Protein AF-A0A645GLV4-F1 (afdb_monomer_lite)

Sequence (103 aa):
MRFPGGSAMTKRFSSSFKDKIKELGYGYIDWNISCGDGTSPVKPPEVYRDNVLNFVYDKKIICVLMHDYSKNTLLALPEIITGLEAKGYIFLPLFYESTMIKK

Secondary structure (DSSP, 8-state):
---TT-TTGGGGT-TTHHHHHHHTT--B---SEE-STTSSS---HHHHHHHHHTS-TT-SS--EE--TT-HHHHHHHHHHHHHHHHTT-------TT-TT-B-

Organism: NCBI:txid1076179

Radius of gyration: 15.21 Å; chains: 1; bounding box: 36×25×41 Å

InterPro domains:
  IPR011330 Glycoside hydrolase/deacetylase, beta/alpha-barrel [SSF88713] (1-94)

Foldseek 3Di:
DADVVGPVCVVVPDPCPQVVCVVVVDWYFDWPFELCCPDPPGDALVSSLCSQLVRCPPPPDGDYDDDPVRPSVVVNVVVNVVSCVVVVDDDDDDDCPPPRIGD

pLDDT: mean 94.89, std 4.11, range [79.38, 98.62]

Structure (mmCIF, N/CA/C/O backbone):
data_AF-A0A645GLV4-F1
#
_entry.id   AF-A0A645GLV4-F1
#
loop_
_atom_site.group_PDB
_atom_site.id
_atom_site.type_symbol
_atom_site.label_atom_id
_atom_site.label_alt_id
_atom_site.label_comp_id
_atom_site.label_asym_id
_atom_site.label_entity_id
_atom_site.label_seq_id
_atom_site.pdbx_PDB_ins_code
_atom_site.Cartn_x
_atom_site.Cartn_y
_atom_site.Cartn_z
_atom_site.occupancy
_atom_site.B_iso_or_equiv
_atom_site.auth_seq_id
_atom_site.auth_comp_id
_atom_site.auth_asym_id
_atom_site.auth_atom_id
_atom_site.pdbx_PDB_model_num
ATOM 1 N N . MET A 1 1 ? -7.114 7.849 7.726 1.00 93.56 1 MET A N 1
ATOM 2 C CA . MET A 1 1 ? -5.672 8.068 7.996 1.00 93.56 1 MET A CA 1
ATOM 3 C C . MET A 1 1 ? -4.866 6.785 7.789 1.00 93.56 1 MET A C 1
ATOM 5 O 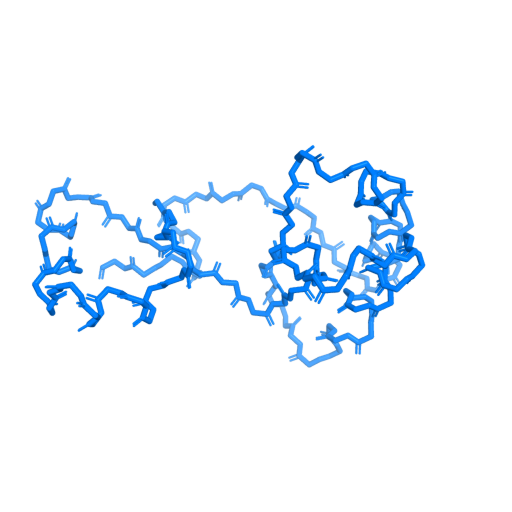O . MET A 1 1 ? -5.456 5.717 7.667 1.00 93.56 1 MET A O 1
ATOM 9 N N . ARG A 1 2 ? -3.532 6.866 7.755 1.00 95.19 2 ARG A N 1
ATOM 10 C CA . ARG A 1 2 ? -2.625 5.705 7.743 1.00 95.19 2 ARG A CA 1
ATOM 11 C C . ARG A 1 2 ? -1.609 5.866 8.871 1.00 95.19 2 ARG A C 1
ATOM 13 O O . ARG A 1 2 ? -1.018 6.932 9.005 1.00 95.19 2 ARG A O 1
ATOM 20 N N . PHE A 1 3 ? -1.430 4.832 9.688 1.00 94.56 3 PHE A N 1
ATOM 21 C CA . PHE A 1 3 ? -0.437 4.860 10.764 1.00 94.56 3 PHE A CA 1
ATOM 22 C C . PHE A 1 3 ? 0.984 4.742 10.190 1.00 94.56 3 PHE A C 1
ATOM 24 O O . PHE A 1 3 ? 1.194 3.906 9.303 1.00 94.56 3 PHE A O 1
ATOM 31 N N . PRO A 1 4 ? 1.971 5.499 10.706 1.00 92.75 4 PRO A N 1
ATOM 32 C CA . PRO A 1 4 ? 3.376 5.282 10.372 1.00 92.75 4 PRO A CA 1
ATOM 33 C C . PRO A 1 4 ? 3.794 3.841 10.685 1.00 92.75 4 PRO A C 1
ATOM 35 O O . PRO A 1 4 ? 3.589 3.351 11.796 1.00 92.75 4 PRO A O 1
ATOM 38 N N . GLY A 1 5 ? 4.336 3.138 9.689 1.00 91.88 5 GLY A N 1
ATOM 39 C CA . GLY A 1 5 ? 4.696 1.720 9.810 1.00 91.88 5 GLY A CA 1
ATOM 40 C C . GLY A 1 5 ? 3.508 0.747 9.889 1.00 91.88 5 GLY A C 1
ATOM 41 O O . GLY A 1 5 ? 3.715 -0.446 10.091 1.00 91.88 5 GLY A O 1
ATOM 42 N N . GLY A 1 6 ? 2.273 1.223 9.701 1.00 94.25 6 GLY A N 1
ATOM 43 C CA . GLY A 1 6 ? 1.059 0.406 9.701 1.00 94.25 6 GLY A CA 1
ATOM 44 C C . GLY A 1 6 ? 0.428 0.227 11.083 1.00 94.25 6 GLY A C 1
ATOM 45 O O . GLY A 1 6 ? 1.051 0.397 12.130 1.00 94.25 6 GLY A O 1
ATOM 46 N N . SER A 1 7 ? -0.852 -0.141 11.105 1.00 93.81 7 SER A N 1
ATOM 47 C CA . SER A 1 7 ? -1.660 -0.201 12.328 1.00 93.81 7 SER A CA 1
ATOM 48 C C . SER A 1 7 ? -1.211 -1.267 13.335 1.00 93.81 7 SER A C 1
ATOM 50 O O . SER A 1 7 ? -1.667 -1.269 14.480 1.00 93.81 7 SER A O 1
ATOM 52 N N . ALA A 1 8 ? -0.332 -2.191 12.943 1.00 91.81 8 ALA A N 1
ATOM 53 C CA . ALA A 1 8 ? 0.302 -3.135 13.861 1.00 91.81 8 ALA A CA 1
ATOM 54 C C . ALA A 1 8 ? 1.310 -2.442 14.795 1.00 91.81 8 ALA A C 1
ATOM 56 O O . ALA A 1 8 ? 1.477 -2.867 15.939 1.00 91.81 8 ALA A O 1
ATOM 57 N N . MET A 1 9 ? 1.927 -1.345 14.341 1.00 90.81 9 MET A N 1
ATOM 58 C CA . MET A 1 9 ? 2.936 -0.601 15.097 1.00 90.81 9 MET A CA 1
ATOM 59 C C . MET A 1 9 ? 2.350 0.169 16.274 1.00 90.81 9 MET A C 1
ATOM 61 O O . MET A 1 9 ? 3.070 0.441 17.230 1.00 90.81 9 MET A O 1
ATOM 65 N N . THR A 1 10 ? 1.042 0.450 16.271 1.00 88.88 10 THR A N 1
ATOM 66 C CA . THR A 1 10 ? 0.387 1.155 17.383 1.00 88.88 10 THR A CA 1
ATOM 67 C C . THR A 1 10 ? 0.558 0.410 18.703 1.00 88.88 10 THR A C 1
ATOM 69 O O . THR A 1 10 ? 0.727 1.051 19.732 1.00 88.88 10 THR A O 1
ATOM 72 N N . LYS A 1 11 ? 0.619 -0.931 18.680 1.00 84.31 11 LYS A N 1
ATOM 73 C CA . LYS A 1 11 ? 0.840 -1.765 19.874 1.00 84.31 11 LYS A CA 1
ATOM 74 C C . LYS A 1 11 ? 2.163 -1.475 20.587 1.00 84.31 11 LYS A C 1
ATOM 76 O O . LYS A 1 11 ? 2.270 -1.767 21.770 1.00 84.31 11 LYS A O 1
ATOM 81 N N . ARG A 1 12 ? 3.159 -0.918 19.886 1.00 85.56 12 ARG A N 1
ATOM 82 C CA . ARG A 1 12 ? 4.438 -0.510 20.488 1.00 85.56 12 ARG A CA 1
ATOM 83 C C . ARG A 1 12 ? 4.328 0.781 21.301 1.00 85.56 12 ARG A C 1
ATOM 85 O O . ARG A 1 12 ? 5.222 1.059 22.086 1.00 85.56 12 ARG A O 1
ATOM 92 N N . PHE A 1 13 ? 3.264 1.556 21.095 1.00 82.75 13 PHE A N 1
ATOM 93 C CA . PHE A 1 13 ? 3.067 2.858 21.727 1.00 82.75 13 PHE A CA 1
ATOM 94 C C . PHE A 1 13 ? 1.874 2.843 22.689 1.00 82.75 13 PHE A C 1
ATOM 96 O O . PHE A 1 13 ? 2.025 3.162 23.860 1.00 82.75 13 PHE A O 1
ATOM 103 N N . SER A 1 14 ? 0.687 2.461 22.205 1.00 85.62 14 SER A N 1
ATOM 104 C CA . SER A 1 14 ? -0.512 2.260 23.022 1.00 85.62 14 SER A CA 1
ATOM 105 C C . SER A 1 14 ? -1.565 1.442 22.270 1.00 85.62 14 SER A C 1
ATOM 107 O O . SER A 1 14 ? -1.813 1.644 21.076 1.00 85.62 14 SER A O 1
ATOM 109 N N . SER A 1 15 ? -2.250 0.550 22.984 1.00 79.88 15 SER A N 1
ATOM 110 C CA . SER A 1 15 ? -3.437 -0.142 22.473 1.00 79.88 15 SER A CA 1
ATOM 111 C C . SER A 1 15 ? -4.618 0.806 22.233 1.00 79.88 15 SER A C 1
ATOM 113 O O . SER A 1 15 ? -5.408 0.541 21.331 1.00 79.88 15 SER A O 1
ATOM 115 N N . SER A 1 16 ? -4.697 1.934 22.951 1.00 88.25 16 SER A N 1
ATOM 116 C CA . SER A 1 16 ? -5.835 2.866 22.902 1.00 88.25 16 SER A CA 1
ATOM 117 C C . SER A 1 16 ? -5.871 3.778 21.673 1.00 88.25 16 SER A C 1
ATOM 119 O O . SER A 1 16 ? -6.875 4.443 21.434 1.00 88.25 16 SER A O 1
ATOM 121 N N . PHE A 1 17 ? -4.804 3.832 20.863 1.00 89.19 17 PHE A N 1
ATOM 122 C CA . PHE A 1 17 ? -4.756 4.743 19.711 1.00 89.19 17 PHE A CA 1
ATOM 123 C C . PHE A 1 17 ? -5.888 4.503 18.715 1.00 89.19 17 PHE A C 1
ATOM 125 O O . PHE A 1 17 ? -6.432 5.460 18.173 1.00 89.19 17 PHE A O 1
ATOM 132 N N . LYS A 1 18 ? -6.235 3.236 18.470 1.00 89.56 18 LYS A N 1
ATOM 133 C CA . LYS A 1 18 ? -7.293 2.872 17.519 1.00 89.56 18 LYS A CA 1
ATOM 134 C C . LYS A 1 18 ? -8.659 3.332 18.010 1.00 89.56 18 LYS A C 1
ATOM 136 O O . LYS A 1 18 ? -9.407 3.917 17.234 1.00 89.56 18 LYS A O 1
ATOM 141 N N . ASP A 1 19 ? -8.925 3.151 19.298 1.00 91.19 19 ASP A N 1
ATOM 142 C CA . ASP A 1 19 ? -10.163 3.611 19.922 1.00 91.19 19 ASP A CA 1
ATOM 143 C C . ASP A 1 19 ? -10.234 5.138 19.892 1.00 91.19 19 ASP A C 1
ATOM 145 O O . ASP A 1 19 ? -11.257 5.708 19.519 1.00 91.19 19 ASP A O 1
ATOM 149 N N . LYS A 1 20 ? -9.111 5.821 20.159 1.00 92.56 20 LYS A N 1
ATOM 150 C CA . LYS A 1 20 ? -9.106 7.282 20.186 1.00 92.56 20 LYS A CA 1
ATOM 151 C C . LYS A 1 20 ? -9.360 7.913 18.821 1.00 92.56 20 LYS A C 1
ATOM 153 O O . LYS A 1 20 ? -10.09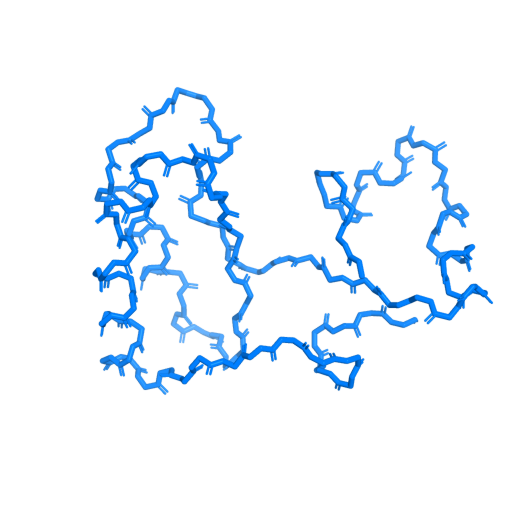4 8.893 18.733 1.00 92.56 20 LYS A O 1
ATOM 158 N N . ILE A 1 21 ? -8.774 7.375 17.750 1.00 93.25 21 ILE A N 1
ATOM 159 C CA . ILE A 1 21 ? -9.038 7.905 16.403 1.00 93.25 21 ILE A CA 1
ATOM 160 C C . ILE A 1 21 ? -10.483 7.633 15.970 1.00 93.25 21 ILE A C 1
ATOM 162 O O . ILE A 1 21 ? -11.078 8.481 15.309 1.00 93.25 21 ILE A O 1
ATOM 166 N N . LYS A 1 22 ? -11.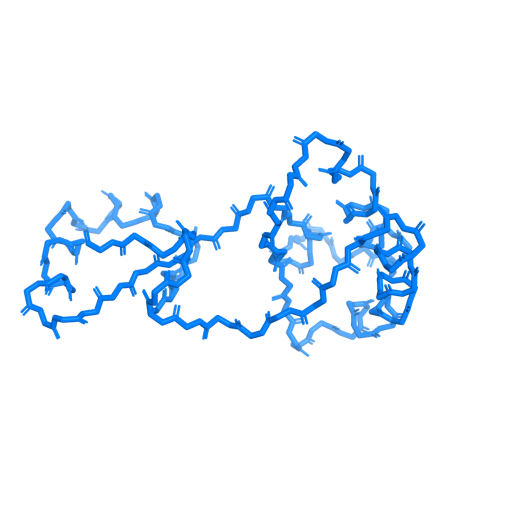066 6.511 16.411 1.00 92.69 22 LYS A N 1
ATOM 167 C CA . LYS A 1 22 ? -12.468 6.173 16.172 1.00 92.69 22 LYS A CA 1
ATOM 168 C C . LYS A 1 22 ? -13.417 7.136 16.882 1.00 92.69 22 LYS A C 1
ATOM 170 O O . LYS A 1 22 ? -14.343 7.633 16.253 1.00 92.69 22 LYS A O 1
ATOM 175 N N . GLU A 1 23 ? -13.166 7.452 18.155 1.00 95.56 23 GLU A N 1
ATOM 176 C CA . GLU A 1 23 ? -13.923 8.472 18.905 1.00 95.56 23 GLU A CA 1
ATOM 177 C C . GLU A 1 23 ? -13.904 9.840 18.212 1.00 95.56 23 GLU A C 1
ATOM 179 O O . GLU A 1 23 ? -14.879 10.582 18.261 1.00 95.56 23 GLU A O 1
ATOM 184 N N . LEU A 1 24 ? -12.793 10.167 17.550 1.00 95.69 24 LEU A N 1
ATOM 185 C CA . LEU A 1 24 ? -12.618 11.403 16.789 1.00 95.69 24 LEU A CA 1
ATOM 186 C C . LEU A 1 24 ? -13.230 11.344 15.375 1.00 95.69 24 LEU A C 1
ATOM 188 O O . LEU A 1 24 ? -13.100 12.304 14.620 1.00 95.69 24 LEU A O 1
ATOM 192 N N . GLY A 1 25 ? -13.875 10.235 14.998 1.00 96.00 25 GLY A N 1
ATOM 193 C CA . GLY A 1 25 ? -14.519 10.063 13.695 1.00 96.00 25 GLY A CA 1
ATOM 194 C C . GLY A 1 25 ? -13.568 9.704 12.548 1.00 96.00 25 GLY A C 1
ATOM 195 O O . GLY A 1 25 ? -13.965 9.766 11.386 1.00 96.00 25 GLY A O 1
ATOM 196 N N . TYR A 1 26 ? -12.321 9.321 12.835 1.00 96.06 26 TYR A N 1
ATOM 197 C CA . TYR A 1 26 ? -11.376 8.878 11.812 1.00 96.06 26 TYR A CA 1
ATOM 198 C C . TYR A 1 26 ? -11.453 7.370 11.583 1.00 96.06 26 TYR A C 1
ATOM 200 O O . TYR A 1 26 ? -11.420 6.571 12.513 1.00 96.06 26 TYR A O 1
ATOM 208 N N . GLY A 1 27 ? -11.404 6.983 10.311 1.00 95.56 27 GLY A N 1
ATOM 209 C CA . GLY A 1 27 ? -11.089 5.619 9.893 1.00 95.56 27 GLY A CA 1
ATOM 210 C C . GLY A 1 27 ? -9.614 5.487 9.530 1.00 95.56 27 GLY A C 1
ATOM 211 O O . GLY A 1 27 ? -8.938 6.478 9.222 1.00 95.56 27 GLY A O 1
ATOM 212 N N . TYR A 1 28 ? -9.100 4.261 9.509 1.00 95.81 28 TYR A N 1
ATOM 213 C CA . TYR A 1 28 ? -7.730 3.988 9.086 1.00 95.81 28 TYR A CA 1
ATOM 214 C C . TYR A 1 28 ? -7.627 2.866 8.055 1.00 95.81 28 TYR A C 1
ATOM 216 O O . TYR A 1 28 ? -8.480 1.988 7.978 1.00 95.81 28 TYR A O 1
ATOM 224 N N . ILE A 1 29 ? -6.557 2.892 7.262 1.00 97.38 29 ILE A N 1
ATOM 225 C CA . ILE A 1 29 ? -6.268 1.872 6.253 1.00 97.38 29 ILE A CA 1
ATOM 226 C C . ILE A 1 29 ? -4.793 1.483 6.285 1.00 97.38 29 ILE A C 1
ATOM 228 O O . ILE A 1 29 ? -3.904 2.333 6.386 1.00 97.38 29 ILE A O 1
ATOM 232 N N . ASP A 1 30 ? -4.554 0.179 6.188 1.00 97.25 30 ASP A N 1
ATOM 233 C CA . ASP A 1 30 ? -3.225 -0.388 5.978 1.00 97.25 30 ASP A CA 1
ATOM 234 C C . ASP A 1 30 ? -2.988 -0.583 4.466 1.00 97.25 30 ASP A C 1
ATOM 236 O O . ASP A 1 30 ? -3.339 0.273 3.651 1.00 97.25 30 ASP A O 1
ATOM 240 N N . TRP A 1 31 ? -2.357 -1.683 4.084 1.00 96.94 31 TRP A N 1
ATOM 241 C CA . TRP A 1 31 ? -2.165 -2.131 2.710 1.00 96.94 31 TRP A CA 1
ATOM 242 C C . TRP A 1 31 ? -2.178 -3.661 2.711 1.00 96.94 31 TRP A C 1
ATOM 244 O O . TRP A 1 31 ? -1.926 -4.286 3.742 1.00 96.94 31 TRP A O 1
ATOM 254 N N . ASN A 1 32 ? -2.493 -4.270 1.571 1.00 95.81 32 ASN A N 1
ATOM 255 C CA . ASN A 1 32 ? -2.421 -5.726 1.387 1.00 95.81 32 ASN A CA 1
ATOM 256 C C . ASN A 1 32 ? -1.428 -6.136 0.288 1.00 95.81 32 ASN A C 1
ATOM 258 O O . ASN A 1 32 ? -1.211 -7.327 0.078 1.00 95.81 32 ASN A O 1
ATOM 262 N N . ILE A 1 33 ? -0.806 -5.154 -0.368 1.00 96.56 33 ILE A N 1
ATOM 263 C CA . ILE A 1 33 ? 0.328 -5.308 -1.279 1.00 96.56 33 ILE A CA 1
ATOM 264 C C . ILE A 1 33 ? 1.347 -4.223 -0.928 1.00 96.56 33 ILE A C 1
ATOM 266 O O . ILE A 1 33 ? 0.974 -3.089 -0.637 1.00 96.56 33 ILE A O 1
ATOM 270 N N . SER A 1 34 ? 2.632 -4.561 -0.934 1.00 96.38 34 SER A N 1
ATOM 271 C CA . SER A 1 34 ? 3.731 -3.610 -0.749 1.00 96.38 34 SER A CA 1
ATOM 272 C C . SER A 1 34 ? 4.655 -3.701 -1.953 1.00 96.38 34 SER A C 1
ATOM 274 O O . SER A 1 34 ? 5.091 -4.802 -2.282 1.00 96.38 34 SER A O 1
ATOM 276 N N . CYS A 1 35 ? 4.985 -2.574 -2.593 1.00 96.81 35 CYS A N 1
ATOM 277 C CA . CYS A 1 35 ? 5.996 -2.587 -3.656 1.00 96.81 35 CYS A CA 1
ATOM 278 C C . CYS A 1 35 ? 7.420 -2.781 -3.094 1.00 96.81 35 CYS A C 1
ATOM 280 O O . CYS A 1 35 ? 8.325 -3.196 -3.816 1.00 96.81 35 CYS A O 1
ATOM 282 N N . GLY A 1 36 ? 7.615 -2.545 -1.788 1.00 96.56 36 GLY A N 1
ATOM 283 C CA . GLY A 1 36 ? 8.882 -2.754 -1.084 1.00 96.56 36 GLY A CA 1
ATOM 284 C C . GLY A 1 36 ? 9.849 -1.566 -1.115 1.00 96.56 36 GLY A C 1
ATOM 285 O O . GLY A 1 36 ? 10.988 -1.715 -0.674 1.00 96.56 36 GLY A O 1
ATOM 286 N N . ASP A 1 37 ? 9.416 -0.397 -1.583 1.00 97.25 37 ASP A N 1
ATOM 287 C CA . ASP A 1 37 ? 10.243 0.813 -1.705 1.00 97.25 37 ASP A CA 1
ATOM 288 C C . ASP A 1 37 ? 10.598 1.501 -0.376 1.00 97.25 37 ASP A C 1
ATOM 290 O O . ASP A 1 37 ? 11.513 2.316 -0.329 1.00 97.25 37 ASP A O 1
ATOM 294 N N . GLY A 1 38 ? 9.930 1.128 0.717 1.00 95.25 38 GLY A N 1
ATOM 295 C CA . GLY A 1 38 ? 10.282 1.537 2.080 1.00 95.25 38 GLY A CA 1
ATOM 296 C C . GLY A 1 38 ? 11.366 0.672 2.738 1.00 95.25 38 GLY A C 1
ATOM 297 O O . GLY A 1 38 ? 11.526 0.734 3.956 1.00 95.25 38 GLY A O 1
ATOM 298 N N . THR A 1 39 ? 12.057 -0.189 1.980 1.00 93.19 39 THR A N 1
ATOM 299 C CA . THR A 1 39 ? 13.096 -1.097 2.501 1.00 93.19 39 THR A CA 1
ATOM 300 C C . THR A 1 39 ? 14.496 -0.693 2.042 1.00 93.19 39 THR A C 1
ATOM 302 O O . THR A 1 39 ? 14.666 -0.089 0.988 1.00 93.19 39 THR A O 1
ATOM 305 N N . SER A 1 40 ? 15.505 -1.036 2.848 1.00 90.88 40 SER A N 1
ATOM 306 C CA . SER A 1 40 ? 16.922 -0.860 2.516 1.0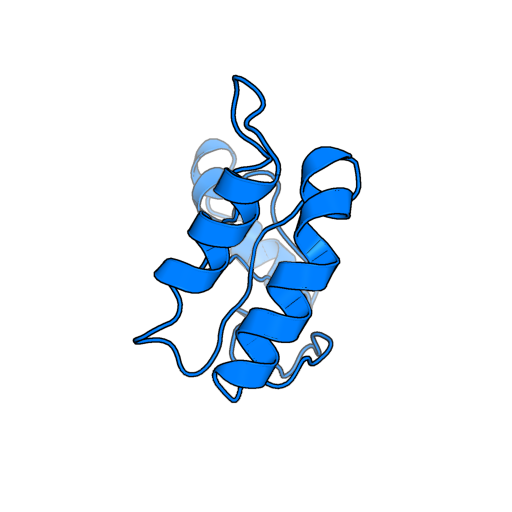0 90.88 40 SER A CA 1
ATOM 307 C C . SER A 1 40 ? 17.571 -2.227 2.249 1.00 90.88 40 SER A C 1
ATOM 309 O O . SER A 1 40 ? 17.269 -3.172 2.987 1.00 90.88 40 SER A O 1
ATOM 311 N N . PRO A 1 41 ? 18.451 -2.362 1.236 1.00 94.56 41 PRO A N 1
ATOM 312 C CA . PRO A 1 41 ? 18.874 -1.321 0.293 1.00 94.56 41 PRO A CA 1
ATOM 313 C C . PRO A 1 41 ? 17.805 -0.992 -0.761 1.00 94.56 41 PRO A C 1
ATOM 315 O O . PRO A 1 41 ? 16.905 -1.792 -1.021 1.00 94.56 41 PRO A O 1
ATOM 318 N N . VAL A 1 42 ? 17.941 0.181 -1.392 1.00 96.50 42 VAL A N 1
ATOM 319 C CA . VAL A 1 42 ? 17.120 0.592 -2.544 1.00 96.50 42 VAL A CA 1
ATOM 320 C C . VAL A 1 42 ? 17.278 -0.424 -3.675 1.00 96.50 42 VAL A C 1
ATOM 322 O O . VAL A 1 42 ? 18.397 -0.824 -4.001 1.00 96.50 42 VAL A O 1
ATOM 325 N N . LYS A 1 43 ? 16.161 -0.825 -4.288 1.00 97.62 43 LYS A N 1
ATOM 326 C CA . LYS A 1 43 ? 16.126 -1.815 -5.374 1.00 97.62 43 LYS A CA 1
ATOM 327 C C . LYS A 1 43 ? 15.819 -1.154 -6.724 1.00 97.62 43 LYS A C 1
ATOM 329 O O . LYS A 1 43 ? 15.264 -0.050 -6.738 1.00 97.62 43 LYS A O 1
ATOM 334 N N . PRO A 1 44 ? 16.168 -1.801 -7.851 1.00 98.00 44 PRO A N 1
ATOM 335 C CA . PRO A 1 44 ? 15.795 -1.330 -9.184 1.00 98.00 44 PRO A CA 1
ATOM 336 C C . PRO A 1 44 ? 14.266 -1.209 -9.366 1.00 98.00 44 PRO A C 1
ATOM 338 O O . PRO A 1 44 ? 13.530 -1.962 -8.715 1.00 98.00 44 PRO A O 1
ATOM 341 N N . PRO A 1 45 ? 13.775 -0.294 -10.228 1.00 98.44 45 PRO A N 1
ATOM 342 C CA . PRO A 1 45 ? 12.343 -0.100 -10.495 1.00 98.44 45 PRO A CA 1
ATOM 343 C C . PRO A 1 45 ? 11.582 -1.393 -10.829 1.00 98.44 45 PRO A C 1
ATOM 345 O O . PRO A 1 45 ? 10.453 -1.591 -10.378 1.00 98.44 45 PRO A O 1
ATOM 348 N N . GLU A 1 46 ? 12.219 -2.310 -11.554 1.00 98.44 46 GLU A N 1
ATOM 349 C CA . GLU A 1 46 ? 11.639 -3.575 -12.012 1.00 98.44 46 GLU A CA 1
ATOM 350 C C . GLU A 1 46 ? 11.230 -4.457 -10.830 1.00 98.44 46 GLU A C 1
ATOM 352 O O . GLU A 1 46 ? 10.173 -5.082 -10.853 1.00 98.44 46 GLU A O 1
ATOM 357 N N . VAL A 1 47 ? 12.010 -4.440 -9.743 1.00 98.12 47 VAL A N 1
ATOM 358 C CA . VAL A 1 47 ? 11.683 -5.195 -8.528 1.00 98.12 47 VAL A CA 1
ATOM 359 C C . VAL A 1 47 ? 10.412 -4.651 -7.874 1.00 98.12 47 VAL A C 1
ATOM 361 O O . VAL A 1 47 ? 9.595 -5.424 -7.378 1.00 98.12 47 VAL A O 1
ATOM 364 N N . TYR A 1 48 ? 10.213 -3.331 -7.872 1.00 98.06 48 TYR A N 1
ATOM 365 C CA . TYR A 1 48 ? 9.006 -2.719 -7.309 1.00 98.06 48 TYR A CA 1
ATOM 366 C C . TYR A 1 48 ? 7.775 -2.999 -8.167 1.00 98.06 48 TYR A C 1
ATOM 368 O O . TYR A 1 48 ? 6.716 -3.299 -7.613 1.00 98.06 48 TYR A O 1
ATOM 376 N N . ARG A 1 49 ? 7.920 -2.969 -9.498 1.00 98.31 49 ARG A N 1
ATOM 377 C CA . ARG A 1 49 ? 6.880 -3.414 -10.434 1.00 98.31 49 ARG A CA 1
ATOM 378 C C . ARG A 1 49 ? 6.488 -4.865 -10.166 1.00 98.31 49 ARG A C 1
ATOM 380 O O . ARG A 1 49 ? 5.308 -5.151 -9.965 1.00 98.31 49 ARG A O 1
ATOM 387 N N . ASP A 1 50 ? 7.465 -5.765 -10.108 1.00 98.06 50 ASP A N 1
ATOM 388 C CA . ASP A 1 50 ? 7.231 -7.202 -9.953 1.00 98.06 50 ASP A CA 1
ATOM 389 C C . ASP A 1 50 ? 6.591 -7.533 -8.599 1.00 98.06 50 ASP A C 1
ATOM 391 O O . ASP A 1 50 ? 5.667 -8.345 -8.531 1.00 98.06 50 ASP A O 1
ATOM 395 N N . ASN A 1 51 ? 6.995 -6.843 -7.527 1.00 96.94 51 ASN A N 1
ATOM 396 C CA . ASN A 1 51 ? 6.370 -6.969 -6.205 1.00 96.94 51 ASN A CA 1
ATOM 397 C C . ASN A 1 51 ? 4.892 -6.555 -6.188 1.00 96.94 51 ASN A C 1
ATOM 399 O O . ASN A 1 51 ? 4.135 -7.026 -5.341 1.00 96.94 51 ASN A O 1
ATOM 403 N N . VAL A 1 52 ? 4.457 -5.679 -7.095 1.00 97.50 52 VAL A N 1
ATOM 404 C CA . VAL A 1 52 ? 3.033 -5.371 -7.242 1.00 97.50 52 VAL A CA 1
ATOM 405 C C . VAL A 1 52 ? 2.372 -6.418 -8.132 1.00 97.50 52 VAL A C 1
ATOM 407 O O . VAL A 1 52 ? 1.463 -7.112 -7.687 1.00 97.50 52 VAL A O 1
ATOM 410 N N . LEU A 1 53 ? 2.847 -6.587 -9.367 1.00 97.44 53 LEU A N 1
ATOM 411 C CA . LEU A 1 53 ? 2.149 -7.369 -10.394 1.00 97.44 53 LEU A CA 1
ATOM 412 C C . LEU A 1 53 ? 2.106 -8.881 -10.123 1.00 97.44 53 LEU A C 1
ATOM 414 O O . LEU A 1 53 ? 1.192 -9.550 -10.612 1.00 97.44 53 LEU A O 1
ATOM 418 N N . ASN A 1 54 ? 3.039 -9.423 -9.335 1.00 95.19 54 ASN A N 1
ATOM 419 C CA . ASN A 1 54 ? 3.074 -10.853 -9.016 1.00 95.19 54 ASN A CA 1
ATOM 420 C C . ASN A 1 54 ? 2.216 -11.241 -7.801 1.00 95.19 54 ASN A C 1
ATOM 422 O O . ASN A 1 54 ? 1.946 -12.423 -7.609 1.00 95.19 54 ASN A O 1
ATOM 426 N N . PHE A 1 55 ? 1.750 -10.280 -6.996 1.00 89.25 55 PHE A N 1
ATOM 427 C CA . PHE A 1 55 ? 1.075 -10.554 -5.715 1.00 89.25 55 PHE A CA 1
ATOM 428 C C . PHE A 1 55 ? -0.422 -10.190 -5.697 1.00 89.25 55 PHE A C 1
ATOM 430 O O . PHE A 1 55 ? -1.057 -10.182 -4.634 1.00 89.25 55 PHE A O 1
ATOM 437 N N . VAL A 1 56 ? -1.001 -9.916 -6.872 1.00 90.75 56 VAL A N 1
ATOM 438 C CA . VAL A 1 56 ? -2.407 -9.494 -7.039 1.00 90.75 56 VAL A CA 1
ATOM 439 C C . VAL A 1 56 ? -3.399 -10.644 -7.245 1.00 90.75 56 VAL A C 1
ATOM 441 O O . VAL A 1 56 ? -4.578 -10.461 -6.972 1.00 90.75 56 VAL A O 1
ATOM 444 N N . TYR A 1 57 ? -2.949 -11.824 -7.691 1.00 79.38 57 TYR A N 1
ATOM 445 C CA . TYR A 1 57 ? -3.795 -12.852 -8.330 1.00 79.38 57 TYR A CA 1
ATOM 446 C C . TYR A 1 57 ? -5.050 -13.302 -7.559 1.00 79.38 57 TYR A C 1
ATOM 448 O O . TYR A 1 57 ? -6.054 -13.639 -8.175 1.00 79.38 57 TYR A O 1
ATOM 456 N N . ASP A 1 58 ? -5.023 -13.309 -6.231 1.00 83.81 58 ASP A N 1
ATOM 457 C CA . ASP A 1 58 ? -6.113 -13.780 -5.371 1.00 83.81 58 ASP A CA 1
ATOM 458 C C . ASP A 1 58 ? -6.963 -12.643 -4.767 1.00 83.81 58 ASP A C 1
ATOM 460 O O . ASP A 1 58 ? -7.894 -12.894 -3.998 1.00 83.81 58 ASP A O 1
ATOM 464 N N . LYS A 1 59 ? -6.673 -11.375 -5.097 1.00 92.62 59 LYS A N 1
ATOM 465 C CA . LYS A 1 59 ? -7.252 -10.205 -4.417 1.00 92.62 59 LYS A CA 1
ATOM 466 C C . LYS A 1 59 ? -8.169 -9.408 -5.334 1.00 92.62 59 LYS A C 1
ATOM 468 O O . LYS A 1 59 ? -7.712 -8.703 -6.225 1.00 92.62 59 LYS A O 1
ATOM 473 N N . LYS A 1 60 ? -9.472 -9.411 -5.042 1.00 94.00 60 LYS A N 1
ATOM 474 C CA . LYS A 1 60 ? -10.453 -8.556 -5.743 1.00 94.00 60 LYS A CA 1
ATOM 475 C C . LYS A 1 60 ? -10.256 -7.061 -5.472 1.00 94.00 60 LYS A C 1
ATOM 477 O O . LYS A 1 60 ? -10.513 -6.242 -6.342 1.00 94.00 60 LYS A O 1
ATOM 482 N N . ILE A 1 61 ? -9.827 -6.711 -4.258 1.00 96.00 61 ILE A N 1
ATOM 483 C CA . ILE A 1 61 ? -9.562 -5.331 -3.839 1.00 96.00 61 ILE A CA 1
ATOM 484 C C . ILE A 1 61 ? -8.136 -5.270 -3.309 1.00 96.00 61 ILE A C 1
ATOM 486 O O . ILE A 1 61 ? -7.779 -5.987 -2.368 1.00 96.00 61 ILE A O 1
ATOM 490 N N . ILE A 1 62 ? -7.326 -4.405 -3.911 1.00 96.69 62 ILE A N 1
ATOM 491 C CA . ILE A 1 62 ? -5.937 -4.190 -3.520 1.00 96.69 62 ILE A CA 1
ATOM 492 C C . ILE A 1 62 ? -5.745 -2.759 -3.026 1.00 96.69 62 ILE A C 1
ATOM 494 O O . ILE A 1 62 ? -6.305 -1.810 -3.565 1.00 96.69 62 ILE A O 1
ATOM 498 N N . CYS A 1 63 ? -4.937 -2.611 -1.985 1.00 97.12 63 CYS A N 1
ATOM 499 C CA . CYS A 1 63 ? -4.384 -1.338 -1.558 1.00 97.12 63 CYS A CA 1
ATOM 500 C C . CYS A 1 63 ? -2.869 -1.516 -1.545 1.00 97.12 63 CYS A C 1
ATOM 502 O O . CYS A 1 63 ? -2.335 -2.241 -0.700 1.00 97.12 63 CYS A O 1
ATOM 504 N N . VAL A 1 64 ? -2.209 -0.904 -2.527 1.00 97.50 64 VAL A N 1
ATOM 505 C CA . VAL A 1 64 ? -0.761 -0.990 -2.719 1.00 97.50 64 VAL A CA 1
ATOM 506 C C . VAL A 1 64 ? -0.089 0.099 -1.884 1.00 97.50 64 VAL A C 1
ATOM 508 O O . VAL A 1 64 ? -0.448 1.274 -1.977 1.00 97.50 64 VAL A O 1
ATOM 511 N N . LEU A 1 65 ? 0.876 -0.279 -1.045 1.00 97.81 65 LEU A N 1
ATOM 512 C CA . LEU A 1 65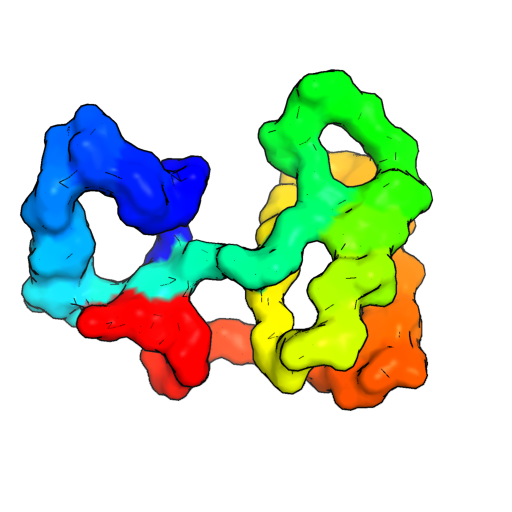 ? 1.767 0.672 -0.386 1.00 97.81 65 LEU A CA 1
ATOM 513 C C . LEU A 1 65 ? 2.913 1.044 -1.325 1.00 97.81 65 LEU A C 1
ATOM 515 O O . LEU A 1 65 ? 3.619 0.164 -1.818 1.00 97.81 65 LEU A O 1
ATOM 519 N N . MET A 1 66 ? 3.079 2.351 -1.504 1.00 98.06 66 MET A N 1
ATOM 520 C CA . MET A 1 66 ? 4.125 3.017 -2.274 1.00 98.06 66 MET A CA 1
ATOM 521 C C . MET A 1 66 ? 4.490 4.330 -1.571 1.00 98.06 66 MET A C 1
ATOM 523 O O . MET A 1 66 ? 3.682 4.847 -0.790 1.00 98.06 66 MET A O 1
ATOM 527 N N . HIS A 1 67 ? 5.658 4.885 -1.883 1.00 97.81 67 HIS A N 1
ATOM 528 C CA . HIS A 1 67 ? 6.098 6.193 -1.413 1.00 97.81 67 HIS A CA 1
ATOM 529 C C . HIS A 1 67 ? 6.472 7.109 -2.586 1.00 97.81 67 HIS A C 1
ATOM 531 O O . HIS A 1 67 ? 7.290 6.763 -3.436 1.00 97.81 67 HIS A O 1
ATOM 537 N N . ASP A 1 68 ? 5.902 8.310 -2.607 1.00 96.50 68 ASP A N 1
ATOM 538 C CA . ASP A 1 68 ? 6.090 9.330 -3.646 1.00 96.50 68 ASP A CA 1
ATOM 539 C C . ASP A 1 68 ? 7.481 9.985 -3.630 1.00 96.50 68 ASP A C 1
ATOM 541 O O . ASP A 1 68 ? 7.925 10.518 -4.646 1.00 96.50 68 ASP A O 1
ATOM 545 N N . TYR A 1 69 ? 8.223 9.871 -2.526 1.00 95.50 69 TYR A N 1
ATOM 546 C CA . TYR A 1 69 ? 9.634 10.266 -2.475 1.00 95.50 69 TYR A CA 1
ATOM 547 C C . TYR A 1 69 ? 10.572 9.302 -3.231 1.00 95.50 69 TYR A C 1
ATOM 549 O O . TYR A 1 69 ? 11.737 9.631 -3.466 1.00 95.50 69 TYR A O 1
ATOM 557 N N . SER A 1 70 ? 10.119 8.093 -3.587 1.00 97.75 70 SER A N 1
ATOM 558 C CA . SER A 1 70 ? 10.962 7.081 -4.234 1.00 97.75 70 SER A CA 1
ATOM 559 C C . SER A 1 70 ? 11.039 7.302 -5.747 1.00 97.75 70 SER A C 1
ATOM 561 O O . SER A 1 70 ? 10.111 6.982 -6.492 1.00 97.75 70 SER A O 1
ATOM 563 N N . LYS A 1 71 ? 12.202 7.764 -6.233 1.00 97.94 71 LYS A N 1
ATOM 564 C CA . LYS A 1 71 ? 12.480 7.901 -7.678 1.00 97.94 71 LYS A CA 1
ATOM 565 C C . LYS A 1 71 ? 12.266 6.588 -8.439 1.00 97.94 71 LYS A C 1
ATOM 567 O O . LYS A 1 71 ? 11.712 6.596 -9.532 1.00 97.94 71 LYS A O 1
ATOM 572 N N . ASN A 1 72 ? 12.686 5.460 -7.870 1.00 98.25 72 ASN A N 1
ATOM 573 C CA . ASN A 1 72 ? 12.555 4.161 -8.534 1.00 98.25 72 ASN A CA 1
ATOM 574 C C . ASN A 1 72 ? 11.098 3.685 -8.570 1.00 98.25 72 ASN A C 1
ATOM 576 O O . ASN A 1 72 ? 10.694 3.043 -9.534 1.00 98.25 72 ASN A O 1
ATOM 580 N N . THR A 1 73 ? 10.291 4.047 -7.570 1.00 98.00 73 THR A N 1
ATOM 581 C CA . THR A 1 73 ? 8.845 3.799 -7.603 1.00 98.00 73 THR A CA 1
ATOM 582 C C . THR A 1 73 ? 8.167 4.647 -8.672 1.00 98.00 73 THR A C 1
ATOM 584 O O . THR A 1 73 ? 7.340 4.127 -9.415 1.00 98.00 73 THR A O 1
ATOM 587 N N . LEU A 1 74 ? 8.560 5.920 -8.809 1.00 98.31 74 LEU A N 1
ATOM 588 C CA . LEU A 1 74 ? 8.069 6.791 -9.879 1.00 98.31 74 LEU A CA 1
ATOM 589 C C . LEU A 1 74 ? 8.375 6.214 -11.271 1.00 98.31 74 LEU A C 1
ATOM 591 O O . LEU A 1 74 ? 7.507 6.235 -12.137 1.00 98.31 74 LEU A O 1
ATOM 595 N N . LEU A 1 75 ? 9.574 5.655 -11.472 1.00 98.62 75 LEU A N 1
ATOM 596 C CA . LEU A 1 75 ? 9.952 4.9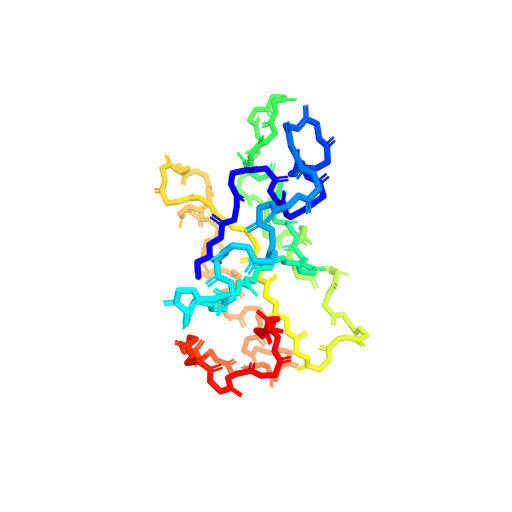96 -12.729 1.00 98.62 75 LEU A CA 1
ATOM 597 C C . LEU A 1 75 ? 9.142 3.716 -13.001 1.00 98.62 75 LEU A C 1
ATOM 599 O O . LEU A 1 75 ? 8.811 3.451 -14.150 1.00 98.62 75 LEU A O 1
ATOM 603 N N . ALA A 1 76 ? 8.795 2.947 -11.965 1.00 98.44 76 ALA A N 1
ATOM 604 C CA . ALA A 1 76 ? 8.011 1.715 -12.090 1.00 98.44 76 ALA A CA 1
ATOM 605 C C . ALA A 1 76 ? 6.499 1.955 -12.273 1.00 98.44 76 ALA A C 1
ATOM 607 O O . ALA A 1 76 ? 5.782 1.079 -12.761 1.00 98.44 76 ALA A O 1
ATOM 608 N N . LEU A 1 77 ? 5.994 3.120 -11.851 1.00 98.31 77 LEU A N 1
ATOM 609 C CA . LEU A 1 77 ? 4.562 3.413 -11.775 1.00 98.31 77 LEU A CA 1
ATOM 610 C C . LEU A 1 77 ? 3.810 3.246 -13.115 1.00 98.31 77 LEU A C 1
ATOM 612 O O . LEU A 1 77 ? 2.732 2.652 -13.083 1.00 98.31 77 LEU A O 1
ATOM 616 N N . PRO A 1 78 ? 4.337 3.670 -14.285 1.00 98.62 78 PRO A N 1
ATOM 617 C CA . PRO A 1 78 ? 3.653 3.467 -15.566 1.00 98.62 78 PRO A CA 1
ATOM 618 C C . PRO A 1 78 ? 3.408 1.987 -15.908 1.00 98.62 78 PRO A C 1
ATOM 620 O O . PRO A 1 78 ? 2.317 1.615 -16.345 1.00 98.62 78 PRO A O 1
ATOM 623 N N . GLU A 1 79 ? 4.391 1.116 -15.664 1.00 98.62 79 GLU A N 1
ATOM 624 C CA . GLU A 1 79 ? 4.252 -0.328 -15.899 1.00 98.62 79 GLU A CA 1
ATOM 625 C C . GLU A 1 79 ? 3.330 -0.993 -14.872 1.00 98.62 79 GLU A C 1
ATOM 627 O O . GLU A 1 79 ? 2.604 -1.931 -15.193 1.00 98.62 79 GLU A O 1
ATOM 632 N N . ILE A 1 80 ? 3.314 -0.493 -13.634 1.00 98.50 80 ILE A N 1
ATOM 633 C CA . ILE A 1 80 ? 2.375 -0.960 -12.611 1.00 98.50 80 ILE A CA 1
ATOM 634 C C . ILE A 1 80 ? 0.937 -0.628 -13.008 1.00 98.50 80 ILE A C 1
ATOM 636 O O . ILE A 1 80 ? 0.072 -1.493 -12.895 1.00 98.50 80 ILE A O 1
ATOM 640 N N . ILE A 1 81 ? 0.679 0.593 -13.486 1.00 98.56 81 ILE A N 1
ATOM 641 C CA . ILE A 1 81 ? -0.660 1.015 -13.919 1.00 98.56 81 ILE A CA 1
ATOM 642 C C . ILE A 1 81 ? -1.138 0.134 -15.071 1.00 98.56 81 ILE A C 1
ATOM 644 O O . ILE A 1 81 ? -2.142 -0.562 -14.930 1.00 98.56 81 ILE A O 1
ATOM 648 N N . THR A 1 82 ? -0.366 0.076 -16.157 1.00 98.56 82 THR A N 1
ATOM 649 C CA . THR A 1 82 ? -0.731 -0.704 -17.349 1.00 98.56 82 THR A CA 1
ATOM 650 C C . THR A 1 82 ? -0.837 -2.204 -17.057 1.00 98.56 82 THR A C 1
ATOM 652 O O . THR A 1 82 ? -1.753 -2.871 -17.537 1.00 98.56 82 THR A O 1
ATOM 655 N N . GLY A 1 83 ? 0.044 -2.751 -16.212 1.00 98.12 83 GLY A N 1
ATOM 656 C CA . GLY A 1 83 ? -0.001 -4.151 -15.792 1.00 98.12 83 GLY A CA 1
ATOM 657 C C . GLY A 1 83 ? -1.216 -4.498 -14.925 1.00 98.12 83 GLY A C 1
ATOM 658 O O . GLY A 1 83 ? -1.744 -5.606 -15.032 1.00 98.12 83 GLY A O 1
ATOM 659 N N . LEU A 1 84 ? -1.682 -3.576 -14.076 1.00 98.12 84 LEU A N 1
ATOM 660 C CA . LEU A 1 84 ? -2.903 -3.754 -13.283 1.00 98.12 84 LEU A CA 1
ATOM 661 C C . LEU A 1 84 ? -4.163 -3.621 -14.150 1.00 98.12 84 LEU A C 1
ATOM 663 O O . LEU A 1 84 ? -5.063 -4.452 -14.026 1.00 98.12 84 LEU A O 1
ATOM 667 N N . GLU A 1 85 ? -4.206 -2.654 -15.069 1.00 98.00 85 GLU A N 1
ATOM 668 C CA . GLU A 1 85 ? -5.300 -2.507 -16.041 1.00 98.00 85 GLU A CA 1
ATOM 669 C C . GLU A 1 85 ? -5.435 -3.754 -16.923 1.00 98.00 85 GLU A C 1
ATOM 671 O O . GLU A 1 85 ? -6.530 -4.295 -17.070 1.00 98.00 85 GLU A O 1
ATOM 676 N N . ALA A 1 86 ? -4.318 -4.292 -17.427 1.00 97.56 86 ALA A N 1
ATOM 677 C CA . ALA A 1 86 ? -4.300 -5.525 -18.218 1.00 97.56 86 ALA A CA 1
ATOM 678 C C . ALA A 1 86 ? -4.795 -6.758 -17.435 1.00 97.56 86 ALA A C 1
ATOM 680 O O . ALA A 1 86 ? -5.272 -7.724 -18.029 1.00 97.56 86 ALA A O 1
ATOM 681 N N . LYS A 1 87 ? -4.707 -6.731 -16.099 1.00 96.06 87 LYS A N 1
ATOM 682 C CA . LYS A 1 87 ? -5.258 -7.760 -15.199 1.00 96.06 87 LYS A CA 1
ATOM 683 C C . LYS A 1 87 ? -6.718 -7.494 -14.800 1.00 96.06 87 LYS A C 1
ATOM 685 O O . LYS A 1 87 ? -7.274 -8.261 -14.018 1.00 96.06 87 LYS A O 1
ATOM 690 N N . GLY A 1 88 ? -7.342 -6.442 -15.333 1.00 96.75 88 GLY A N 1
ATOM 691 C CA . GLY A 1 88 ? -8.747 -6.099 -15.104 1.00 96.75 88 GLY A CA 1
ATOM 692 C C . GLY A 1 88 ? -9.011 -5.257 -13.854 1.00 96.75 88 GLY A C 1
ATOM 693 O O . GLY A 1 88 ? -10.162 -5.158 -13.429 1.00 96.75 88 GLY A O 1
ATOM 694 N N . TYR A 1 89 ? -7.982 -4.660 -13.245 1.00 97.94 89 TYR A N 1
ATOM 695 C CA . TYR A 1 89 ? -8.177 -3.722 -12.140 1.00 97.94 89 TYR A CA 1
ATOM 696 C C . TYR A 1 89 ? -8.589 -2.341 -12.648 1.00 97.94 89 TYR A C 1
ATOM 698 O O . TYR A 1 89 ? -8.140 -1.879 -13.693 1.00 97.94 89 TYR A O 1
ATOM 706 N N . ILE A 1 90 ? -9.395 -1.656 -11.839 1.00 97.38 90 ILE A N 1
ATOM 707 C CA . ILE A 1 90 ? -9.688 -0.229 -11.977 1.00 97.38 90 ILE A CA 1
ATOM 708 C C . ILE A 1 90 ? -9.062 0.531 -10.807 1.00 97.38 90 ILE A C 1
ATOM 710 O O . ILE A 1 90 ? -9.005 0.024 -9.683 1.00 97.38 90 ILE A O 1
ATOM 714 N N . PHE A 1 91 ? -8.613 1.758 -11.059 1.00 97.69 91 PHE A N 1
ATOM 715 C CA . PHE A 1 91 ? -8.047 2.629 -10.032 1.00 97.69 91 PHE A CA 1
ATOM 716 C C . PHE A 1 91 ? -9.133 3.525 -9.447 1.00 97.69 91 PHE A C 1
ATOM 718 O O . PHE A 1 91 ? -9.817 4.241 -10.173 1.00 97.69 91 PHE A O 1
ATOM 725 N N . LEU A 1 92 ? -9.278 3.497 -8.123 1.00 96.62 92 LEU A N 1
ATOM 726 C CA . LEU A 1 92 ? -10.243 4.315 -7.397 1.00 96.62 92 LEU A CA 1
ATOM 727 C C . LEU A 1 92 ? -9.543 5.076 -6.266 1.00 96.62 92 LEU A C 1
ATOM 729 O O . LEU A 1 92 ? -8.672 4.507 -5.599 1.00 96.62 92 LEU A O 1
ATOM 733 N N . PRO A 1 93 ? -9.930 6.337 -6.005 1.00 96.62 93 PRO A N 1
ATOM 734 C CA . PRO A 1 93 ? -9.538 7.007 -4.776 1.00 96.62 93 PRO A CA 1
ATOM 735 C C . PRO A 1 93 ? -10.200 6.329 -3.568 1.00 96.62 93 PRO A C 1
ATOM 737 O O . PRO A 1 93 ? -11.208 5.628 -3.682 1.00 96.62 93 PRO A O 1
ATOM 740 N N . LEU A 1 94 ? -9.631 6.554 -2.386 1.00 95.38 94 LEU A N 1
ATOM 741 C CA . LEU A 1 94 ? -10.231 6.103 -1.135 1.00 95.38 94 LEU A CA 1
ATOM 742 C C . LEU A 1 94 ? -11.300 7.092 -0.670 1.00 95.38 94 LEU A C 1
ATOM 744 O O . LEU A 1 94 ? -11.048 8.292 -0.582 1.00 95.38 94 LEU A O 1
ATOM 748 N N . PHE A 1 95 ? -12.450 6.555 -0.285 1.00 95.69 95 PHE A N 1
ATOM 749 C CA . PHE A 1 95 ? -13.513 7.257 0.428 1.00 95.69 95 PHE A CA 1
ATOM 750 C C . PHE A 1 95 ? -13.639 6.678 1.838 1.00 95.69 95 PHE A C 1
ATOM 752 O O . PHE A 1 95 ? -13.149 5.580 2.108 1.00 95.69 95 PHE A O 1
ATOM 759 N N . TYR A 1 96 ? -14.307 7.383 2.751 1.00 95.19 96 TYR A N 1
ATOM 760 C CA . TYR A 1 96 ? -14.505 6.885 4.117 1.00 95.19 96 TYR A CA 1
ATOM 761 C C . TYR A 1 96 ? -15.336 5.585 4.155 1.00 95.19 96 TYR A C 1
ATOM 763 O O . TYR A 1 96 ? -15.203 4.751 5.053 1.00 95.19 96 TYR A O 1
ATOM 771 N N . GLU A 1 97 ? -16.158 5.380 3.131 1.00 95.88 97 GLU A N 1
ATOM 772 C CA . GLU A 1 97 ? -17.034 4.233 2.923 1.00 95.88 97 GLU A CA 1
ATOM 773 C C . GLU A 1 97 ? -16.340 3.071 2.202 1.00 95.88 97 GLU A C 1
ATOM 775 O O . GLU A 1 97 ? -16.920 1.990 2.103 1.00 95.88 97 GLU A O 1
ATOM 780 N N . SER A 1 98 ? -15.107 3.256 1.713 1.00 96.06 98 SER A N 1
ATOM 781 C CA . SER A 1 98 ? -14.356 2.185 1.058 1.00 96.06 98 SER A CA 1
ATOM 782 C C . SER A 1 98 ? -14.214 0.975 1.987 1.00 96.06 98 SER A C 1
ATOM 784 O O . SER A 1 98 ? -13.859 1.103 3.156 1.00 96.06 98 SER A O 1
ATOM 786 N N . THR A 1 99 ? -14.430 -0.226 1.448 1.00 94.81 99 THR A N 1
ATOM 787 C CA . THR A 1 99 ? -14.486 -1.492 2.209 1.00 94.81 99 THR A CA 1
ATOM 788 C C . THR A 1 99 ? -13.221 -1.813 3.010 1.00 94.81 99 THR A C 1
ATOM 790 O O . THR A 1 99 ? -13.282 -2.527 4.006 1.00 94.81 99 THR A O 1
ATOM 793 N N . MET A 1 100 ? -12.072 -1.284 2.587 1.00 95.00 100 MET A N 1
ATOM 794 C CA . MET A 1 100 ? -10.776 -1.479 3.245 1.00 95.00 100 MET A CA 1
ATOM 795 C C . MET A 1 100 ? -10.530 -0.516 4.422 1.00 95.00 100 MET A C 1
ATOM 797 O O . MET A 1 100 ? -9.531 -0.668 5.129 1.00 95.00 100 MET A O 1
ATOM 801 N N . ILE A 1 101 ? -11.405 0.473 4.638 1.00 96.94 101 ILE A N 1
ATOM 802 C CA . ILE A 1 101 ? -11.311 1.416 5.758 1.00 96.94 101 ILE A CA 1
ATOM 803 C C . ILE A 1 101 ? -11.830 0.743 7.027 1.00 96.94 101 ILE A C 1
ATOM 805 O O . ILE A 1 101 ? -12.979 0.310 7.106 1.00 96.94 101 ILE A O 1
ATOM 809 N N . LYS A 1 102 ? -10.981 0.693 8.053 1.00 94.81 102 LYS A N 1
ATOM 810 C CA . LYS A 1 102 ? -11.333 0.229 9.395 1.00 94.81 102 LYS A CA 1
ATOM 811 C C . LYS A 1 102 ? -11.859 1.408 10.210 1.00 94.81 102 LYS A C 1
ATOM 813 O O . LYS A 1 102 ? -11.172 2.426 10.313 1.00 94.81 102 LYS A O 1
ATOM 818 N N . LYS A 1 103 ? -13.067 1.245 10.750 1.00 91.38 103 LYS A N 1
ATOM 819 C CA . LYS A 1 103 ? -13.814 2.253 11.512 1.00 91.38 103 LYS A CA 1
ATOM 820 C C . LYS A 1 103 ? -13.831 1.929 12.998 1.00 91.38 103 LYS A C 1
ATOM 822 O O . LYS A 1 103 ? -14.154 0.780 13.386 1.00 91.38 103 LYS A O 1
#